Protein AF-A0A8T0A3Q9-F1 (afdb_monomer_lite)

Sequence (162 aa):
MEKKIQDGNILDFLLIYFLKEQSRPYDTKKNCWVPDQEEGYIAAEITSTKGDQITVKIASGEKTVKKELIQEMNPPKFEKTEDMSNLTFLNDASVLYNLRSRYKAMLIYTYSGLFCVVINPYKRLPIYTDSVARLYMGKRRSEMPPHLFAVSDEAYRNMLQK

InterPro domains:
  IPR001609 Myosin head, motor domain-like [PF00063] (81-161)
  IPR001609 Myosin head, motor domain-like [PS51456] (79-162)
  IPR004009 Myosin, SH3 domain [PF02736] (27-69)
  IPR004009 Myosin, SH3 domain [PS51844] (27-75)
  IPR008989 Myosin S1 fragment, N-terminal [G3DSA:2.30.30.360] (26-74)
  IPR027417 P-loop containing nucleoside triphosphate hydrolase [SSF52540] (62-161)
  IPR036961 Kinesin motor domain superfamily [G3DSA:3.40.850.10] (75-162)

Radius of gyration: 19.42 Å; chains: 1; bounding box: 45×50×49 Å

Organism: NCBI:txid189291

Foldseek 3Di:
DPPPPPDDDVVVVVVVVLVVQLPDDDDQVFWWWAADDPLRIFIWGFDDDDPQWTWTAGPVGIDIDGVVRIFTDFHSNCALPQELCPTPGNDPRNVSRNCVRCLVVVNQWHHHVVDIGGDDNVDDDPCPDPVNLVVLAPDAPVRDGGDPSVVVNVVVVVVVVD

Secondary structure (DSSP, 8-state):
-TTS-SSS-HHHHHHHHHHHHHTS---TTTEEEEEETTTEEEEEEEEEEETTEEEEEETTEEEEEEGGG-EEPPPGGGTT-SBGGG-SS--HHHHHHHHHHHHHTT--EEEETTEEEE---SS--TTSSHHHHHHHTT--TTTS-S-HHHHHHHHHHHHHT-

Structure (mmCIF, N/CA/C/O backbone):
data_AF-A0A8T0A3Q9-F1
#
_entry.id   AF-A0A8T0A3Q9-F1
#
loop_
_atom_site.group_PDB
_atom_site.id
_atom_site.type_symbol
_atom_site.label_atom_id
_atom_site.label_alt_id
_atom_site.label_comp_id
_atom_site.label_asym_id
_atom_site.label_entity_id
_atom_site.label_seq_id
_atom_site.pdbx_PDB_ins_code
_atom_site.Cartn_x
_atom_site.Cartn_y
_atom_site.Cartn_z
_atom_site.occupancy
_atom_site.B_iso_or_equiv
_atom_site.auth_seq_id
_atom_site.auth_comp_id
_atom_site.auth_asym_id
_atom_site.auth_atom_id
_atom_site.pdbx_PDB_model_num
ATOM 1 N N . MET A 1 1 ? -4.724 27.372 -5.240 1.00 45.28 1 MET A N 1
ATOM 2 C CA . MET A 1 1 ? -3.579 26.444 -5.390 1.00 45.28 1 MET A CA 1
ATOM 3 C C . MET A 1 1 ? -2.565 26.911 -6.437 1.00 45.28 1 MET A C 1
ATOM 5 O O . MET A 1 1 ? -1.433 26.465 -6.380 1.00 45.28 1 MET A O 1
ATOM 9 N N . GLU A 1 2 ? -2.902 27.871 -7.304 1.00 39.84 2 GLU A N 1
ATOM 10 C CA . GLU A 1 2 ? -2.034 28.326 -8.410 1.00 39.84 2 GLU A CA 1
ATOM 11 C C . GLU A 1 2 ? -1.011 29.427 -8.058 1.00 39.84 2 GLU A C 1
ATOM 13 O O . GLU A 1 2 ? -0.245 29.843 -8.915 1.00 39.84 2 GLU A O 1
ATOM 18 N N . LYS A 1 3 ? -0.953 29.910 -6.807 1.00 33.03 3 LYS A N 1
ATOM 19 C CA . LYS A 1 3 ? -0.112 31.069 -6.425 1.00 33.03 3 LYS A CA 1
ATOM 20 C C . LYS A 1 3 ? 1.086 30.769 -5.508 1.00 33.03 3 LYS A C 1
ATOM 22 O O . LYS A 1 3 ? 1.610 31.683 -4.888 1.00 33.03 3 LYS A O 1
ATOM 27 N N . LYS A 1 4 ? 1.544 29.515 -5.402 1.00 39.00 4 LYS A N 1
ATOM 28 C CA . LYS A 1 4 ? 2.750 29.160 -4.611 1.00 39.00 4 LYS A CA 1
ATOM 29 C C . LYS A 1 4 ? 3.715 28.211 -5.340 1.00 39.00 4 LYS A C 1
ATOM 31 O O . LYS A 1 4 ? 4.311 27.345 -4.716 1.00 39.00 4 LYS A O 1
ATOM 36 N N . ILE A 1 5 ? 3.854 28.373 -6.656 1.00 47.28 5 ILE A N 1
ATOM 37 C CA . ILE A 1 5 ? 4.752 27.560 -7.505 1.00 47.28 5 ILE A CA 1
ATOM 38 C C . ILE A 1 5 ? 6.082 28.293 -7.790 1.00 47.28 5 ILE A C 1
ATOM 40 O O . ILE A 1 5 ? 6.899 27.812 -8.560 1.00 47.28 5 ILE A O 1
ATOM 44 N N . GLN A 1 6 ? 6.339 29.461 -7.191 1.00 44.34 6 GLN A N 1
ATOM 45 C CA . GLN A 1 6 ? 7.351 30.349 -7.768 1.00 44.34 6 GLN A CA 1
ATOM 46 C C . GLN A 1 6 ? 8.825 30.085 -7.427 1.00 44.34 6 GLN A C 1
ATOM 48 O O . GLN A 1 6 ? 9.633 30.546 -8.213 1.00 44.34 6 GLN A O 1
ATOM 53 N N . ASP A 1 7 ? 9.205 29.292 -6.413 1.00 49.91 7 ASP A N 1
ATOM 54 C CA . ASP A 1 7 ? 10.644 29.162 -6.064 1.00 49.91 7 ASP A CA 1
ATOM 55 C C . ASP A 1 7 ? 11.108 27.779 -5.544 1.00 49.91 7 ASP A C 1
ATOM 57 O O . ASP A 1 7 ? 12.190 27.666 -4.974 1.00 49.91 7 ASP A O 1
ATOM 61 N N . GLY A 1 8 ? 10.334 26.699 -5.716 1.00 52.88 8 GLY A N 1
ATOM 62 C CA . GLY A 1 8 ? 10.720 25.364 -5.221 1.00 52.88 8 GLY A CA 1
ATOM 63 C C . GLY A 1 8 ? 10.716 24.298 -6.312 1.00 52.88 8 GLY A C 1
ATOM 64 O O . GLY A 1 8 ? 9.757 24.201 -7.079 1.00 52.88 8 GLY A O 1
ATOM 65 N N . ASN A 1 9 ? 11.771 23.477 -6.369 1.00 70.69 9 ASN A N 1
ATOM 66 C CA . ASN A 1 9 ? 11.822 22.298 -7.231 1.00 70.69 9 ASN A CA 1
ATOM 67 C C . ASN A 1 9 ? 10.607 21.402 -6.928 1.00 70.69 9 ASN A C 1
ATOM 69 O O . ASN A 1 9 ? 10.288 21.132 -5.771 1.00 70.69 9 ASN A O 1
ATOM 73 N N . ILE A 1 10 ? 9.912 20.931 -7.964 1.00 68.94 10 ILE A N 1
ATOM 74 C CA . ILE A 1 10 ? 8.740 20.057 -7.816 1.00 68.94 10 ILE A CA 1
ATOM 75 C C . ILE A 1 10 ? 9.059 18.781 -7.021 1.00 68.94 10 ILE A C 1
ATOM 77 O O . ILE A 1 10 ? 8.196 18.261 -6.315 1.00 68.94 10 ILE A O 1
ATOM 81 N N . LEU A 1 11 ? 10.310 18.311 -7.088 1.00 67.44 11 LEU A N 1
ATOM 82 C CA . LEU A 1 11 ? 10.802 17.184 -6.298 1.00 67.44 11 LEU A CA 1
ATOM 83 C C . LEU A 1 11 ? 10.839 17.506 -4.801 1.00 67.44 11 LEU A C 1
ATOM 85 O O . LEU A 1 11 ? 10.426 16.670 -4.000 1.00 67.44 11 LEU A O 1
ATOM 89 N N . ASP A 1 12 ? 11.235 18.723 -4.427 1.00 73.38 12 ASP A N 1
ATOM 90 C CA . ASP A 1 12 ? 11.242 19.161 -3.028 1.00 73.38 12 ASP A CA 1
ATOM 91 C C . ASP A 1 12 ? 9.814 19.266 -2.495 1.00 73.38 12 ASP A C 1
ATOM 93 O O . ASP A 1 12 ? 9.523 18.820 -1.388 1.00 73.38 12 ASP A O 1
ATOM 97 N N . PHE A 1 13 ? 8.879 19.771 -3.305 1.00 75.06 13 PHE A N 1
ATOM 98 C CA . PHE A 1 13 ? 7.462 19.804 -2.939 1.00 75.06 13 PHE A CA 1
ATOM 99 C C . PHE A 1 13 ? 6.874 18.406 -2.723 1.00 75.06 13 PHE A C 1
ATOM 101 O O . PHE A 1 13 ? 6.148 18.191 -1.748 1.00 75.06 13 PHE A O 1
ATOM 108 N N . LEU A 1 14 ? 7.184 17.453 -3.607 1.00 73.62 14 LEU A N 1
ATOM 109 C CA . LEU A 1 14 ? 6.738 16.065 -3.473 1.00 73.62 14 LEU A CA 1
ATOM 110 C C . LEU A 1 14 ? 7.351 15.396 -2.240 1.00 73.62 14 LEU A C 1
ATOM 112 O O . LEU A 1 14 ? 6.635 14.726 -1.496 1.00 73.62 14 LEU A O 1
ATOM 116 N N . LEU A 1 15 ? 8.640 15.627 -1.983 1.00 77.38 15 LEU A N 1
ATOM 117 C CA . LEU A 1 15 ? 9.329 15.112 -0.804 1.00 77.38 15 LEU A CA 1
ATOM 118 C C . LEU A 1 15 ? 8.736 15.685 0.489 1.00 77.38 15 LEU A C 1
ATOM 120 O O . LEU A 1 15 ? 8.431 14.932 1.410 1.00 77.38 15 LEU A O 1
ATOM 124 N N . ILE A 1 16 ? 8.494 16.997 0.547 1.00 82.00 16 ILE A N 1
ATOM 125 C CA . ILE A 1 16 ? 7.844 17.653 1.692 1.00 82.00 16 ILE A CA 1
ATOM 126 C C . ILE A 1 16 ? 6.446 17.071 1.924 1.00 82.00 16 ILE A C 1
ATOM 128 O O . ILE A 1 16 ? 6.064 16.820 3.068 1.00 82.00 16 ILE A O 1
ATOM 132 N N . TYR A 1 17 ? 5.677 16.836 0.857 1.00 81.69 17 TYR A N 1
ATOM 133 C CA . TYR A 1 17 ? 4.351 16.235 0.981 1.00 81.69 17 TYR A CA 1
ATOM 134 C C . TYR A 1 17 ? 4.436 14.812 1.535 1.00 81.69 17 TYR A C 1
ATOM 136 O O . TYR A 1 17 ? 3.713 14.479 2.470 1.00 81.69 17 TYR A O 1
ATOM 144 N N . PHE A 1 18 ? 5.363 14.004 1.023 1.00 83.31 18 PHE A N 1
ATOM 145 C CA . PHE A 1 18 ? 5.585 12.642 1.492 1.00 83.31 18 PHE A CA 1
ATOM 146 C C . PHE A 1 18 ? 5.987 12.597 2.976 1.00 83.31 18 PHE A C 1
ATOM 148 O O . PHE A 1 18 ? 5.372 11.882 3.768 1.00 83.31 18 PHE A O 1
ATOM 155 N N . LEU A 1 19 ? 6.934 13.445 3.392 1.00 87.19 19 LEU A N 1
ATOM 156 C CA . LEU A 1 19 ? 7.349 13.578 4.795 1.00 87.19 19 LEU A CA 1
ATOM 157 C C . LEU A 1 19 ? 6.201 14.039 5.705 1.00 87.19 19 LEU A C 1
ATOM 159 O O . LEU A 1 19 ? 6.083 13.601 6.853 1.00 87.19 19 LEU A O 1
ATOM 163 N N . LYS A 1 20 ? 5.315 14.903 5.199 1.00 89.56 20 LYS A N 1
ATOM 164 C CA . LYS A 1 20 ? 4.109 15.321 5.923 1.00 89.56 20 LYS A CA 1
ATOM 165 C C . LYS A 1 20 ? 3.130 14.165 6.141 1.00 89.56 20 LYS A C 1
ATOM 167 O O . LYS A 1 20 ? 2.475 14.103 7.178 1.00 89.56 20 LYS A O 1
ATOM 172 N N . GLU A 1 21 ? 2.998 13.248 5.188 1.00 90.06 21 GLU A N 1
ATOM 173 C CA . GLU A 1 21 ? 2.154 12.066 5.379 1.00 90.06 21 GLU A CA 1
ATOM 174 C C . GLU A 1 21 ? 2.752 11.097 6.403 1.00 90.06 21 GLU A C 1
ATOM 176 O O . GLU A 1 21 ? 2.017 10.572 7.238 1.00 90.06 21 GLU A O 1
ATOM 181 N N . GLN A 1 22 ? 4.077 10.935 6.405 1.00 91.81 22 GLN A N 1
ATOM 182 C CA . GLN A 1 22 ? 4.789 10.077 7.357 1.00 91.81 22 GLN A CA 1
ATOM 183 C C . GLN A 1 22 ? 4.841 10.628 8.791 1.00 91.81 22 GLN A C 1
ATOM 185 O O . GLN A 1 22 ? 5.185 9.899 9.719 1.00 91.81 22 GLN A O 1
ATOM 190 N N . SER A 1 23 ? 4.482 11.897 8.988 1.00 90.69 23 SER A N 1
ATOM 191 C CA . SER A 1 23 ? 4.461 12.575 10.293 1.00 90.69 23 SER A CA 1
ATOM 192 C C . SER A 1 23 ? 3.052 12.751 10.870 1.00 90.69 23 SER A C 1
ATOM 194 O O . SER A 1 23 ? 2.866 13.488 11.840 1.00 90.69 23 SER A O 1
ATOM 196 N N . ARG A 1 24 ? 2.038 12.081 10.302 1.00 91.56 24 ARG A N 1
ATOM 197 C CA . ARG A 1 24 ? 0.670 12.119 10.843 1.00 91.56 24 ARG A CA 1
ATOM 198 C C . ARG A 1 24 ? 0.630 11.575 12.283 1.00 91.56 24 ARG A C 1
ATOM 200 O O . ARG A 1 24 ? 1.349 10.622 12.586 1.00 91.56 24 ARG A O 1
ATOM 207 N N . PRO A 1 25 ? -0.219 12.134 13.166 1.00 93.31 25 PRO A N 1
ATOM 208 C CA . PRO A 1 25 ? -0.434 11.573 14.495 1.00 93.31 25 PRO A CA 1
ATOM 209 C C . PRO A 1 25 ? -0.899 10.120 14.402 1.00 93.31 25 PRO A C 1
ATOM 211 O O . PRO A 1 25 ? -1.750 9.790 13.574 1.00 93.31 25 PRO A O 1
ATOM 214 N N . TYR A 1 26 ? -0.336 9.267 15.249 1.00 95.12 26 TYR A N 1
ATOM 215 C CA . TYR A 1 26 ? -0.634 7.844 15.273 1.00 95.12 26 TYR A CA 1
ATOM 216 C C . TYR A 1 26 ? -0.388 7.274 16.670 1.00 95.12 26 TYR A C 1
ATOM 218 O O . TYR A 1 26 ? 0.617 7.586 17.310 1.00 95.12 26 TYR A O 1
ATOM 226 N N . ASP A 1 27 ? -1.294 6.412 17.112 1.00 95.50 27 ASP A N 1
ATOM 227 C CA . ASP A 1 27 ? -1.219 5.645 18.347 1.00 95.50 27 ASP A CA 1
ATOM 228 C C . ASP A 1 27 ? -1.533 4.176 18.036 1.00 95.50 27 ASP A C 1
ATOM 230 O O . ASP A 1 27 ? -2.653 3.832 17.656 1.00 95.50 27 ASP A O 1
ATOM 234 N N . THR A 1 28 ? -0.546 3.297 18.235 1.00 93.06 28 THR A N 1
ATOM 235 C CA . THR A 1 28 ? -0.649 1.853 17.963 1.00 93.06 28 THR A CA 1
ATOM 236 C C . THR A 1 28 ? -1.804 1.169 18.689 1.00 93.06 28 THR A C 1
ATOM 238 O O . THR A 1 28 ? -2.291 0.144 18.224 1.00 93.06 28 THR A O 1
ATOM 241 N N . LYS A 1 29 ? -2.244 1.690 19.839 1.00 92.19 29 LYS A N 1
ATOM 242 C CA . LYS A 1 29 ? -3.336 1.090 20.617 1.00 92.19 29 LYS A CA 1
ATOM 243 C C . LYS A 1 29 ? -4.708 1.627 20.228 1.00 92.19 29 LYS A C 1
ATOM 245 O O . LYS A 1 29 ? -5.706 1.034 20.629 1.00 92.19 29 LYS A O 1
ATOM 250 N N . LY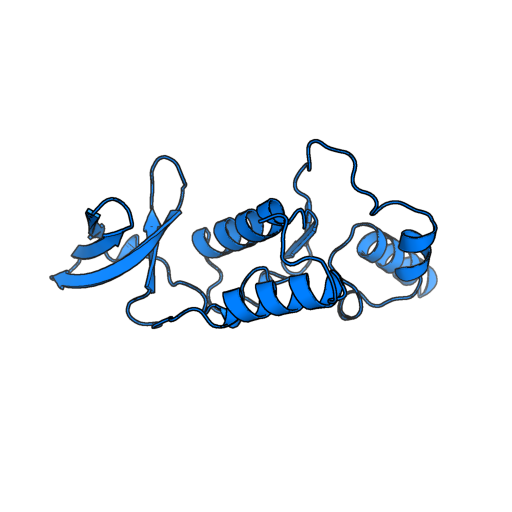S A 1 30 ? -4.767 2.741 19.495 1.00 95.12 30 LYS A N 1
ATOM 251 C CA . LYS A 1 30 ? -6.026 3.386 19.110 1.00 95.12 30 LYS A CA 1
ATOM 252 C C . LYS A 1 30 ? -6.322 3.278 17.624 1.00 95.12 30 LYS A C 1
ATOM 254 O O . LYS A 1 30 ? -7.462 3.006 17.263 1.00 95.12 30 LYS A O 1
ATOM 259 N N . ASN A 1 31 ? -5.339 3.517 16.763 1.00 97.44 31 ASN A N 1
ATOM 260 C CA . ASN A 1 31 ? -5.542 3.519 15.321 1.00 97.44 31 ASN A CA 1
ATOM 261 C C . ASN A 1 31 ? -5.595 2.090 14.782 1.00 97.44 31 ASN A C 1
ATOM 263 O O . ASN A 1 31 ? -4.687 1.291 15.002 1.00 97.44 31 ASN A O 1
ATOM 267 N N . CYS A 1 32 ? -6.663 1.775 14.060 1.00 97.56 32 CYS A N 1
ATOM 268 C CA . CYS A 1 32 ? -6.911 0.435 13.545 1.00 97.56 32 CYS A CA 1
ATOM 269 C C . CYS A 1 32 ? -7.682 0.467 12.223 1.00 97.56 32 CYS A C 1
ATOM 271 O O . CYS A 1 32 ? -8.210 1.504 11.810 1.00 97.56 32 CYS A O 1
ATOM 273 N N . TRP A 1 33 ? -7.743 -0.682 11.560 1.00 98.00 33 TRP A N 1
ATOM 274 C CA . TRP A 1 33 ? -8.591 -0.913 10.400 1.00 98.00 33 TRP A CA 1
ATOM 275 C C . TRP A 1 33 ? -9.842 -1.680 10.808 1.00 98.00 33 TRP A C 1
ATOM 277 O O . TRP A 1 33 ? -9.769 -2.642 11.576 1.00 98.00 33 TRP A O 1
ATOM 287 N N . VAL A 1 34 ? -10.982 -1.282 10.249 1.00 97.25 34 VAL A N 1
ATOM 288 C CA . VAL A 1 34 ? -12.251 -1.997 10.413 1.00 97.25 34 VAL A CA 1
ATOM 289 C C . VAL A 1 34 ? -12.889 -2.298 9.057 1.00 97.25 34 VAL A C 1
ATOM 291 O O . VAL A 1 34 ? -12.709 -1.507 8.126 1.00 97.25 34 VAL A O 1
ATOM 294 N N . PRO A 1 35 ? -13.642 -3.407 8.927 1.00 96.62 35 PRO A N 1
ATOM 295 C CA . PRO A 1 35 ? -14.314 -3.747 7.683 1.00 96.62 35 PRO A CA 1
ATOM 296 C C . PRO A 1 35 ? -15.379 -2.719 7.308 1.00 96.62 35 PRO A C 1
ATOM 298 O O . PRO A 1 35 ? -16.149 -2.232 8.154 1.00 96.62 35 PRO A O 1
ATOM 301 N N . ASP A 1 36 ? -15.449 -2.452 6.014 1.00 95.50 36 ASP A N 1
ATOM 302 C CA . ASP A 1 36 ? -16.401 -1.557 5.385 1.00 95.50 36 ASP A CA 1
ATOM 303 C C . ASP A 1 36 ? -16.967 -2.185 4.110 1.00 95.50 36 ASP A C 1
ATOM 305 O O . ASP A 1 36 ? -16.278 -2.923 3.410 1.00 95.50 36 ASP A O 1
ATOM 309 N N . GLN A 1 37 ? -18.240 -1.919 3.826 1.00 93.94 37 GLN A N 1
ATOM 310 C CA . GLN A 1 37 ? -18.932 -2.545 2.703 1.00 93.94 37 GLN A CA 1
ATOM 311 C C . GLN A 1 37 ? -18.517 -1.950 1.350 1.00 93.94 37 GLN A C 1
ATOM 313 O O . GLN A 1 37 ? -18.536 -2.666 0.351 1.00 93.94 37 GLN A O 1
ATOM 318 N N . GLU A 1 38 ? -18.146 -0.669 1.308 1.00 94.31 38 GLU A N 1
ATOM 319 C CA . GLU A 1 38 ? -17.825 0.042 0.066 1.00 94.31 38 GLU A CA 1
ATOM 320 C C . GLU A 1 38 ? -16.315 0.095 -0.171 1.00 94.31 38 GLU A C 1
ATOM 322 O O . GLU A 1 38 ? -15.831 -0.215 -1.258 1.00 94.31 38 GLU A O 1
ATOM 327 N N . GLU A 1 39 ? -15.552 0.442 0.864 1.00 94.94 39 GLU A N 1
ATOM 328 C CA . GLU A 1 39 ? -14.105 0.652 0.771 1.00 94.94 39 GLU A CA 1
ATOM 329 C C . GLU A 1 39 ? -13.288 -0.599 1.143 1.00 94.94 39 GLU A C 1
ATOM 331 O O . GLU A 1 39 ? -12.053 -0.559 1.134 1.00 94.94 39 GLU A O 1
ATOM 336 N N . GLY A 1 40 ? -13.957 -1.699 1.510 1.00 96.75 40 GLY A N 1
ATOM 337 C CA . GLY A 1 40 ? -13.367 -2.936 2.032 1.00 96.75 40 GLY A CA 1
ATOM 338 C C . GLY A 1 40 ? -12.859 -2.778 3.467 1.00 96.75 40 GLY A C 1
ATOM 339 O O . GLY A 1 40 ? -13.331 -3.453 4.380 1.00 96.75 40 GLY A O 1
ATOM 340 N N . TYR A 1 41 ? -11.935 -1.837 3.677 1.00 97.50 41 TYR A N 1
ATOM 341 C CA . TYR A 1 41 ? -11.433 -1.442 4.992 1.00 97.50 41 TYR A CA 1
ATOM 342 C C . TYR A 1 41 ? -11.281 0.076 5.107 1.00 97.50 41 TYR A C 1
ATOM 344 O O . TYR A 1 41 ? -10.784 0.758 4.200 1.00 97.50 41 TYR A O 1
ATOM 352 N N . ILE A 1 42 ? -11.644 0.602 6.276 1.00 97.00 42 ILE A N 1
ATOM 353 C CA . ILE A 1 42 ? -11.530 2.024 6.614 1.00 97.00 42 ILE A CA 1
ATOM 354 C C . ILE A 1 42 ? -10.739 2.227 7.903 1.00 97.00 42 ILE A C 1
ATOM 356 O O . ILE A 1 42 ? -10.712 1.367 8.784 1.00 97.00 42 ILE A O 1
ATOM 360 N N . ALA A 1 43 ? -10.078 3.381 7.991 1.00 96.75 43 ALA A N 1
ATOM 361 C CA . ALA A 1 43 ? -9.338 3.787 9.177 1.00 96.75 43 ALA A CA 1
ATOM 362 C C . ALA A 1 43 ? -10.311 4.154 10.301 1.00 96.75 43 ALA A C 1
ATOM 364 O O . ALA A 1 43 ? -11.297 4.859 10.066 1.00 96.75 43 ALA A O 1
ATOM 365 N N . ALA A 1 44 ? -10.000 3.722 11.518 1.00 96.94 44 ALA A N 1
ATOM 366 C CA . ALA A 1 44 ? -10.789 4.015 12.700 1.00 96.94 44 ALA A CA 1
ATOM 367 C C . ALA A 1 44 ? -9.906 4.274 13.930 1.00 96.94 44 ALA A C 1
ATOM 369 O O . ALA A 1 44 ? -8.732 3.893 13.972 1.00 96.94 44 ALA A O 1
ATOM 370 N N . GLU A 1 45 ? -10.483 4.918 14.941 1.00 96.94 45 GLU A N 1
ATOM 371 C CA . GLU A 1 45 ? -9.869 5.131 16.253 1.00 96.94 45 GLU A CA 1
ATOM 372 C C . GLU A 1 45 ? -10.701 4.438 17.336 1.00 96.94 45 GLU A C 1
ATOM 374 O O . GLU A 1 45 ? -11.897 4.690 17.459 1.00 96.94 45 GLU A O 1
ATOM 379 N N . ILE A 1 46 ? -10.090 3.566 18.132 1.00 96.31 46 ILE A N 1
ATOM 380 C CA . ILE A 1 46 ? -10.762 2.874 19.236 1.00 96.31 46 ILE A CA 1
ATOM 381 C C . ILE A 1 46 ? -11.125 3.881 20.333 1.00 96.31 46 ILE A C 1
ATOM 383 O O . ILE A 1 46 ? -10.252 4.561 20.875 1.00 96.31 46 ILE A O 1
ATOM 387 N N . THR A 1 47 ? -12.409 3.940 20.696 1.00 95.19 47 THR A N 1
ATOM 388 C CA . THR A 1 47 ? -12.918 4.811 21.769 1.00 95.19 47 THR A CA 1
ATOM 389 C C . THR A 1 47 ? -13.276 4.036 23.033 1.00 95.19 47 THR A C 1
ATOM 391 O O . THR A 1 47 ? -13.093 4.548 24.137 1.00 95.19 47 THR A O 1
ATOM 394 N N . SER A 1 48 ? -13.765 2.797 22.909 1.00 93.62 48 SER A N 1
ATOM 395 C CA . SER A 1 48 ? -14.153 1.971 24.057 1.00 93.62 48 SER A CA 1
ATOM 396 C C . SER A 1 48 ? -14.072 0.478 23.752 1.00 93.62 48 SER A C 1
ATOM 398 O O . SER A 1 48 ? -14.361 0.047 22.638 1.00 93.62 48 SER A O 1
ATOM 400 N N . THR A 1 49 ? -13.753 -0.316 24.774 1.00 93.19 49 THR A N 1
ATOM 401 C CA . THR A 1 49 ? -13.713 -1.781 24.713 1.00 93.19 49 THR A CA 1
ATOM 402 C C . THR A 1 49 ? -14.666 -2.347 25.760 1.00 93.19 49 THR A C 1
ATOM 404 O O . THR A 1 49 ? -14.506 -2.079 26.951 1.00 93.19 49 THR A O 1
ATOM 407 N N . LYS A 1 50 ? -15.654 -3.136 25.329 1.00 92.50 50 LYS A N 1
ATOM 408 C CA . LYS A 1 50 ? -16.641 -3.804 26.190 1.00 92.50 50 LYS A CA 1
ATOM 409 C C . LYS A 1 50 ? -16.706 -5.288 25.832 1.00 92.50 50 LYS A C 1
ATOM 411 O O . LYS A 1 50 ? -17.429 -5.685 24.921 1.00 92.50 50 LYS A O 1
ATOM 416 N N . GLY A 1 51 ? -15.943 -6.109 26.555 1.00 91.44 51 GLY A N 1
ATOM 417 C CA . GLY A 1 51 ? -15.821 -7.539 26.257 1.00 91.44 51 GLY A CA 1
ATOM 418 C C . GLY A 1 51 ? -15.283 -7.760 24.841 1.00 91.44 51 GLY A C 1
ATOM 419 O O . GLY A 1 51 ? -14.215 -7.250 24.501 1.00 91.44 51 GLY A O 1
ATOM 420 N N . ASP A 1 52 ? -16.058 -8.462 24.013 1.00 93.00 52 ASP A N 1
ATOM 421 C CA . ASP A 1 52 ? -15.705 -8.779 22.621 1.00 93.00 52 ASP A CA 1
ATOM 422 C C . ASP A 1 52 ? -16.151 -7.720 21.606 1.00 93.00 52 ASP A C 1
ATOM 424 O O . ASP A 1 52 ? -15.914 -7.868 20.405 1.00 93.00 52 ASP A O 1
ATOM 428 N N . GLN A 1 53 ? -16.789 -6.642 22.063 1.00 94.25 53 GLN A N 1
ATOM 429 C CA . GLN A 1 53 ? -17.194 -5.526 21.217 1.00 94.25 53 GLN A CA 1
ATOM 430 C C . GLN A 1 53 ? -16.316 -4.305 21.472 1.00 94.25 53 GLN A C 1
ATOM 432 O O . GLN A 1 53 ? -16.059 -3.914 22.613 1.00 94.25 53 GLN A O 1
ATOM 437 N N . ILE A 1 54 ? -15.870 -3.683 20.387 1.00 95.38 54 ILE A N 1
ATOM 438 C CA . ILE A 1 54 ? -15.071 -2.465 20.404 1.00 95.38 54 ILE A CA 1
ATOM 439 C C . ILE A 1 54 ? -15.848 -1.385 19.662 1.00 95.38 54 ILE A C 1
ATOM 441 O O . ILE A 1 54 ? -16.269 -1.573 18.519 1.00 95.38 54 ILE A O 1
ATOM 445 N N . THR A 1 55 ? -16.044 -0.248 20.323 1.00 95.75 55 THR A N 1
ATOM 446 C CA . THR A 1 55 ? -16.568 0.957 19.683 1.00 95.75 55 THR A CA 1
ATOM 447 C C . THR A 1 55 ? -15.402 1.724 19.088 1.00 95.75 55 THR A C 1
ATOM 449 O O . THR A 1 55 ? -14.418 2.024 19.771 1.00 95.75 55 THR A O 1
ATOM 452 N N . VAL A 1 56 ? -15.519 2.020 17.801 1.00 96.69 56 VAL A N 1
ATOM 453 C CA . VAL A 1 56 ? -14.545 2.789 17.043 1.00 96.69 56 VAL A CA 1
ATOM 454 C C . VAL A 1 56 ? -15.191 4.043 16.473 1.00 96.69 56 VAL A C 1
ATOM 456 O O . VAL A 1 56 ? -16.363 4.049 16.093 1.00 96.69 56 VAL A O 1
ATOM 459 N N . LYS A 1 57 ? -14.402 5.104 16.372 1.00 96.56 57 LYS A N 1
ATOM 460 C CA . LYS A 1 57 ? -14.738 6.321 15.650 1.00 96.56 57 LYS A CA 1
ATOM 461 C C . LYS A 1 57 ? -14.190 6.226 14.233 1.00 96.56 57 LYS A C 1
ATOM 463 O O . LYS A 1 57 ? -12.994 6.024 14.035 1.00 96.56 57 LYS A O 1
ATOM 468 N N . ILE A 1 58 ? -15.070 6.392 13.260 1.00 94.56 58 ILE A N 1
ATOM 469 C CA . ILE A 1 58 ? -14.779 6.468 11.828 1.00 94.56 58 ILE A CA 1
ATOM 470 C C . ILE A 1 58 ? -15.156 7.862 11.310 1.00 94.56 58 ILE A C 1
ATOM 472 O O . ILE A 1 58 ? -15.761 8.665 12.021 1.00 94.56 58 ILE A O 1
ATOM 476 N N . ALA A 1 59 ? -14.804 8.179 10.064 1.00 89.69 59 ALA A N 1
ATOM 477 C CA . ALA A 1 59 ? -15.101 9.493 9.486 1.00 89.69 59 ALA A CA 1
ATOM 478 C C . ALA A 1 59 ? -16.611 9.812 9.434 1.00 89.69 59 ALA A C 1
ATOM 480 O O . ALA A 1 59 ? -16.991 10.973 9.555 1.00 89.69 59 ALA A O 1
ATOM 481 N N . SER A 1 60 ? -17.463 8.792 9.286 1.00 89.06 60 SER A N 1
ATOM 482 C CA . SER A 1 60 ? -18.925 8.920 9.209 1.00 89.06 60 SER A CA 1
ATOM 483 C C . SER A 1 60 ? -19.645 8.877 10.565 1.00 89.06 60 SER A C 1
ATOM 485 O O . SER A 1 60 ? -20.861 9.049 10.598 1.00 89.06 60 SER A O 1
ATOM 487 N N . GLY A 1 61 ? -18.935 8.667 11.680 1.00 91.88 61 GLY A N 1
ATOM 488 C CA . GLY A 1 61 ? -19.534 8.577 13.016 1.00 91.88 61 GLY A CA 1
ATOM 489 C C . GLY A 1 61 ? -18.878 7.517 13.898 1.00 91.88 61 GLY A C 1
ATOM 490 O O . GLY A 1 61 ? -17.681 7.262 13.795 1.00 91.88 61 GLY A O 1
ATOM 491 N N . GLU A 1 62 ? -19.657 6.893 14.777 1.00 94.00 62 GLU A N 1
ATOM 492 C CA . GLU A 1 62 ? -19.204 5.766 15.598 1.00 94.00 62 GLU A CA 1
ATOM 493 C C . GLU A 1 62 ? -19.797 4.449 15.097 1.00 94.00 62 GLU A C 1
ATOM 495 O O . GLU A 1 62 ? -20.939 4.390 14.643 1.00 94.00 62 GLU A O 1
ATOM 500 N N . LYS A 1 63 ? -19.011 3.377 15.193 1.00 92.75 63 LYS A N 1
ATOM 501 C CA . LYS A 1 63 ? -19.406 2.020 14.815 1.00 92.75 63 LYS A CA 1
ATOM 502 C C . LYS A 1 63 ? -18.924 1.054 15.886 1.00 92.75 63 LYS A C 1
ATOM 504 O O . LYS A 1 63 ? -17.783 1.138 16.333 1.00 92.75 63 LYS A O 1
ATOM 509 N N . THR A 1 64 ? -19.769 0.109 16.278 1.00 95.06 64 THR A N 1
ATOM 510 C CA . THR A 1 64 ? -19.359 -0.998 17.145 1.00 95.06 64 THR A CA 1
ATOM 511 C C . THR A 1 64 ? -19.074 -2.220 16.288 1.00 95.06 64 THR A C 1
ATOM 513 O O . THR A 1 64 ? -19.907 -2.636 15.483 1.00 95.06 64 THR A O 1
ATOM 516 N N . VAL A 1 65 ? -17.882 -2.784 16.442 1.00 95.31 65 VAL A N 1
ATOM 517 C CA . VAL A 1 65 ? -17.421 -3.968 15.714 1.00 95.31 65 VAL A CA 1
ATOM 518 C C . VAL A 1 65 ? -16.929 -5.019 16.697 1.00 95.31 65 VAL A C 1
ATOM 520 O O . VAL A 1 65 ? -16.525 -4.707 17.819 1.00 95.31 65 VAL A O 1
ATOM 523 N N . LYS A 1 66 ? -16.960 -6.288 16.290 1.00 96.00 66 LYS A N 1
ATOM 524 C CA . LYS A 1 66 ? -16.329 -7.346 17.076 1.00 96.00 66 LYS A CA 1
ATOM 525 C C . LYS A 1 66 ? -14.815 -7.166 17.066 1.00 96.00 66 LYS A C 1
ATOM 527 O O . LYS A 1 66 ? -14.240 -6.844 16.028 1.00 96.00 66 LYS A O 1
ATOM 532 N N . LYS A 1 67 ? -14.176 -7.444 18.199 1.00 94.31 67 LYS A N 1
ATOM 533 C CA . LYS A 1 67 ? -12.724 -7.341 18.373 1.00 94.31 67 LYS A CA 1
ATOM 534 C C . LYS A 1 67 ? -11.938 -8.158 17.343 1.00 94.31 67 LYS A C 1
ATOM 536 O O . LYS A 1 67 ? -10.925 -7.681 16.855 1.00 94.31 67 LYS A O 1
ATOM 541 N N . GLU A 1 68 ? -12.429 -9.342 16.982 1.00 95.31 68 GLU A N 1
ATOM 542 C CA . GLU A 1 68 ? -11.811 -10.244 15.991 1.00 95.31 68 GLU A CA 1
ATOM 543 C C . GLU A 1 68 ? -11.768 -9.681 14.561 1.00 95.31 68 GLU A C 1
ATOM 545 O O . GLU A 1 68 ? -10.978 -10.137 13.743 1.00 95.31 68 GLU A O 1
ATOM 550 N N . LEU A 1 69 ? -12.614 -8.693 14.254 1.00 95.50 69 LEU A N 1
ATOM 551 C CA . LEU A 1 69 ? -12.674 -8.064 12.934 1.00 95.50 69 LEU A CA 1
ATOM 552 C C . LEU A 1 69 ? -11.753 -6.845 12.819 1.00 95.50 69 LEU A C 1
ATOM 554 O O . LEU A 1 69 ? -11.612 -6.295 11.727 1.00 95.50 69 LEU A O 1
ATOM 558 N N . ILE A 1 70 ? -11.161 -6.396 13.928 1.00 96.00 70 ILE A N 1
ATOM 559 C CA . ILE A 1 70 ? -10.221 -5.278 13.930 1.00 96.00 70 ILE A CA 1
ATOM 560 C C . ILE A 1 70 ? -8.857 -5.774 13.463 1.00 96.00 70 ILE A C 1
ATOM 562 O O . ILE A 1 70 ? -8.341 -6.757 13.986 1.00 96.00 70 ILE A O 1
ATOM 566 N N . GLN A 1 71 ? -8.260 -5.056 12.515 1.00 97.75 71 GLN A N 1
ATOM 567 C CA . GLN A 1 71 ? -6.888 -5.295 12.071 1.00 97.75 71 GLN A CA 1
ATOM 568 C C . GLN A 1 71 ? -5.976 -4.146 12.511 1.00 97.75 71 GLN A C 1
ATOM 570 O O . GLN A 1 71 ? -6.375 -2.977 12.525 1.00 97.75 71 GLN A O 1
ATOM 575 N N . GLU A 1 72 ? -4.736 -4.464 12.871 1.00 97.88 72 GLU A N 1
ATOM 576 C CA . GLU A 1 72 ? -3.750 -3.476 13.294 1.00 97.88 72 GLU A CA 1
ATOM 577 C C . GLU A 1 72 ? -3.366 -2.546 12.141 1.00 97.88 72 GLU A C 1
ATOM 579 O O . GLU A 1 72 ? -3.190 -2.969 10.993 1.00 97.88 72 GLU A O 1
ATOM 584 N N . MET A 1 73 ? -3.209 -1.261 12.455 1.00 98.06 73 MET A N 1
ATOM 585 C CA . MET A 1 73 ? -2.771 -0.259 11.493 1.00 98.06 73 MET A CA 1
ATOM 586 C C . MET A 1 73 ? -1.254 -0.098 11.551 1.00 98.06 73 MET A C 1
ATOM 588 O O . MET A 1 73 ? -0.673 -0.020 12.626 1.00 98.06 73 MET A O 1
ATOM 592 N N . ASN A 1 74 ? -0.594 -0.018 10.396 1.00 98.00 74 ASN A N 1
ATOM 593 C CA . ASN A 1 74 ? 0.831 0.301 10.355 1.00 98.00 74 ASN A CA 1
ATOM 594 C C . ASN A 1 74 ? 1.075 1.789 10.683 1.00 98.00 74 ASN A C 1
ATOM 596 O O . ASN A 1 74 ? 0.305 2.641 10.236 1.00 98.00 74 ASN A O 1
ATOM 600 N N . PRO A 1 75 ? 2.167 2.130 11.396 1.00 96.69 75 PRO A N 1
ATOM 601 C CA . PRO A 1 75 ? 2.524 3.522 11.646 1.00 96.69 75 PRO A CA 1
ATOM 602 C C . PRO A 1 75 ? 2.751 4.320 10.345 1.00 96.69 75 PRO A C 1
ATOM 604 O O . PRO A 1 75 ? 3.251 3.751 9.370 1.00 96.69 75 PRO A O 1
ATOM 607 N N . PRO A 1 76 ? 2.524 5.649 10.337 1.00 95.69 76 PRO A N 1
ATOM 608 C CA . PRO A 1 76 ? 2.658 6.496 9.146 1.00 95.69 76 PRO A CA 1
ATOM 609 C C . PRO A 1 76 ? 4.029 6.463 8.464 1.00 95.69 76 PRO A C 1
ATOM 611 O O . PRO A 1 76 ? 4.116 6.726 7.271 1.00 95.69 76 PRO A O 1
ATOM 614 N N . LYS A 1 77 ? 5.100 6.063 9.163 1.00 94.44 77 LYS A N 1
ATOM 615 C CA . LYS A 1 77 ? 6.423 5.837 8.549 1.00 94.44 77 LYS A CA 1
ATOM 616 C C . LYS A 1 77 ? 6.400 4.830 7.385 1.00 94.44 77 LYS A C 1
ATOM 618 O O . LYS A 1 77 ? 7.301 4.847 6.558 1.00 94.44 77 LYS A O 1
ATOM 623 N N . PHE A 1 78 ? 5.391 3.957 7.336 1.00 95.94 78 PHE A N 1
ATOM 624 C CA . PHE A 1 78 ? 5.189 2.974 6.270 1.00 95.94 78 PHE A CA 1
ATOM 625 C C . PHE A 1 78 ? 4.279 3.467 5.138 1.00 95.94 78 PHE A C 1
ATOM 627 O O . PHE A 1 78 ? 3.928 2.687 4.249 1.00 95.94 78 PHE A O 1
ATOM 634 N N . GLU A 1 79 ? 3.872 4.734 5.145 1.00 95.69 79 GLU A N 1
ATOM 635 C CA . GLU A 1 79 ? 3.047 5.299 4.084 1.00 95.69 79 GLU A CA 1
ATOM 636 C C . GLU A 1 79 ? 3.709 5.099 2.710 1.00 95.69 79 GLU A C 1
ATOM 638 O O . GLU A 1 79 ? 4.853 5.497 2.490 1.00 95.69 79 GLU A O 1
ATOM 643 N N . LYS A 1 80 ? 2.968 4.471 1.784 1.00 95.75 80 LYS A N 1
ATOM 644 C CA . LYS A 1 80 ? 3.395 4.150 0.409 1.00 95.75 80 LYS A CA 1
ATOM 645 C C . LYS A 1 80 ? 4.691 3.336 0.336 1.00 95.75 80 LYS A C 1
ATOM 647 O O . LYS A 1 80 ? 5.439 3.475 -0.633 1.00 95.75 80 LYS A O 1
ATOM 652 N N . THR A 1 81 ? 4.925 2.461 1.312 1.00 96.12 81 THR A N 1
ATOM 653 C CA . THR A 1 81 ? 6.061 1.532 1.334 1.00 96.12 81 THR A CA 1
ATOM 654 C C . THR A 1 81 ? 6.218 0.813 -0.010 1.00 96.12 81 THR A C 1
ATOM 656 O O . THR A 1 81 ? 5.248 0.321 -0.591 1.00 96.12 81 THR A O 1
ATOM 659 N N . GLU A 1 82 ? 7.451 0.768 -0.510 1.00 96.88 82 GLU A N 1
ATOM 660 C CA . GLU A 1 82 ? 7.795 0.197 -1.815 1.00 96.88 82 GLU A CA 1
ATOM 661 C C . GLU A 1 82 ? 7.726 -1.331 -1.854 1.00 96.88 82 GLU A C 1
ATOM 663 O O . GLU A 1 82 ? 7.376 -1.886 -2.895 1.00 96.88 82 GLU A O 1
ATOM 668 N N . ASP A 1 83 ? 8.008 -1.990 -0.727 1.00 97.19 83 ASP A N 1
ATOM 669 C CA . ASP A 1 83 ? 7.882 -3.436 -0.549 1.00 97.19 83 ASP A CA 1
ATOM 670 C C . ASP A 1 83 ? 7.024 -3.779 0.671 1.00 97.19 83 ASP A C 1
ATOM 672 O O . ASP A 1 83 ? 7.423 -3.573 1.820 1.00 97.19 83 ASP A O 1
ATOM 676 N N . MET A 1 84 ? 5.827 -4.304 0.418 1.00 97.38 84 MET A N 1
ATOM 677 C CA . MET A 1 84 ? 4.842 -4.594 1.457 1.00 97.38 84 MET A CA 1
ATOM 678 C C . MET A 1 84 ? 5.282 -5.700 2.417 1.00 97.38 84 MET A C 1
ATOM 680 O O . MET A 1 84 ? 4.749 -5.758 3.522 1.00 97.38 84 MET A O 1
ATOM 684 N N . SER A 1 85 ? 6.286 -6.521 2.076 1.00 95.88 85 SER A N 1
ATOM 685 C CA . SER A 1 85 ? 6.834 -7.489 3.039 1.00 95.88 85 SER A CA 1
ATOM 686 C C . SER A 1 85 ? 7.537 -6.824 4.225 1.00 95.88 85 SER A C 1
ATOM 688 O O . SER A 1 85 ? 7.787 -7.485 5.226 1.00 95.88 85 SER A O 1
ATOM 690 N N . ASN A 1 86 ? 7.856 -5.529 4.124 1.00 96.12 86 ASN A N 1
ATOM 691 C CA . ASN A 1 86 ? 8.498 -4.762 5.192 1.00 96.12 86 ASN A CA 1
ATOM 692 C C . ASN A 1 86 ? 7.497 -4.116 6.165 1.00 96.12 86 ASN A C 1
ATOM 694 O O . ASN A 1 86 ? 7.917 -3.442 7.107 1.00 96.12 86 ASN A O 1
ATOM 698 N N . LEU A 1 87 ? 6.187 -4.272 5.943 1.00 97.00 87 LEU A N 1
ATOM 699 C CA . LEU A 1 87 ? 5.164 -3.786 6.870 1.00 97.00 87 LEU A CA 1
ATOM 700 C C . LEU A 1 87 ? 5.290 -4.493 8.227 1.00 97.00 87 LEU A C 1
ATOM 702 O O . LEU A 1 87 ? 5.601 -5.678 8.297 1.00 97.00 87 LEU A O 1
ATOM 706 N N . THR A 1 88 ? 5.019 -3.769 9.317 1.00 97.06 88 THR A N 1
ATOM 707 C CA . THR A 1 88 ? 5.006 -4.366 10.666 1.00 97.06 88 THR A CA 1
ATOM 708 C C . THR A 1 88 ? 3.803 -5.284 10.843 1.00 97.06 88 THR A C 1
ATOM 710 O O . THR A 1 88 ? 3.935 -6.385 11.368 1.00 97.06 88 THR A O 1
ATOM 713 N N . PHE A 1 89 ? 2.637 -4.838 10.380 1.00 97.12 89 PHE A N 1
ATOM 714 C CA . PHE A 1 89 ? 1.412 -5.627 10.381 1.00 97.12 89 PHE A CA 1
ATOM 715 C C . PHE A 1 89 ? 1.071 -6.004 8.944 1.00 97.12 89 PHE A C 1
ATOM 717 O O . PHE A 1 89 ? 0.684 -5.148 8.145 1.00 97.12 89 PHE A O 1
ATOM 724 N N . LEU A 1 90 ? 1.250 -7.279 8.606 1.00 96.56 90 LEU A N 1
ATOM 725 C CA . LEU A 1 90 ? 0.933 -7.802 7.284 1.00 96.56 90 LEU A CA 1
ATOM 726 C C . LEU A 1 90 ? -0.470 -8.414 7.304 1.00 96.56 90 LEU A C 1
ATOM 728 O O . LEU A 1 90 ? -0.644 -9.607 7.534 1.00 96.56 90 LEU A O 1
ATOM 732 N N . ASN A 1 91 ? -1.463 -7.553 7.105 1.00 97.44 91 ASN A N 1
ATOM 733 C CA . ASN A 1 91 ? -2.878 -7.902 7.048 1.00 97.44 91 ASN A CA 1
ATOM 734 C C . ASN A 1 91 ? -3.532 -7.310 5.787 1.00 97.44 91 ASN A C 1
ATOM 736 O O . ASN A 1 91 ? -2.983 -6.396 5.160 1.00 97.44 91 ASN A O 1
ATOM 740 N N . ASP A 1 92 ? -4.697 -7.839 5.414 1.00 97.75 92 ASP A N 1
ATOM 741 C CA . ASP A 1 92 ? -5.388 -7.488 4.167 1.00 97.75 92 ASP A CA 1
ATOM 742 C C . ASP A 1 92 ? -5.681 -5.985 4.069 1.00 97.75 92 ASP A C 1
ATOM 744 O O . ASP A 1 92 ? -5.486 -5.376 3.013 1.00 97.75 92 ASP A O 1
ATOM 748 N N . ALA A 1 93 ? -6.069 -5.356 5.184 1.00 98.12 93 ALA A N 1
ATOM 749 C CA . ALA A 1 93 ? -6.336 -3.925 5.233 1.00 98.12 93 ALA A CA 1
ATOM 750 C C . ALA A 1 93 ? -5.081 -3.089 4.946 1.00 98.12 93 ALA A C 1
ATOM 752 O O . ALA A 1 93 ? -5.146 -2.104 4.208 1.00 98.12 93 ALA A O 1
ATOM 753 N N . SER A 1 94 ? -3.926 -3.489 5.484 1.00 98.12 94 SER A N 1
ATOM 754 C CA . SER A 1 94 ? -2.660 -2.782 5.270 1.00 98.12 94 SER A CA 1
ATOM 755 C C . SER A 1 94 ? -2.148 -2.931 3.839 1.00 98.12 94 SER A C 1
ATOM 757 O O . SER A 1 94 ? -1.673 -1.950 3.261 1.00 98.12 94 SER A O 1
ATOM 759 N N . VAL A 1 95 ? -2.290 -4.119 3.242 1.00 98.19 95 VAL A N 1
ATOM 760 C CA . VAL A 1 95 ? -1.957 -4.351 1.826 1.00 98.19 95 VAL A CA 1
ATOM 761 C C . VAL A 1 95 ? -2.848 -3.493 0.927 1.00 98.19 95 VAL A C 1
ATOM 763 O O . VAL A 1 95 ? -2.340 -2.741 0.090 1.00 98.19 95 VAL A O 1
ATOM 766 N N . LEU A 1 96 ? -4.169 -3.532 1.143 1.00 98.31 96 LEU A N 1
ATOM 767 C CA . LEU A 1 96 ? -5.132 -2.726 0.392 1.00 98.31 96 LEU A CA 1
ATOM 768 C C . LEU A 1 96 ? -4.835 -1.228 0.523 1.00 98.31 96 LEU A C 1
ATOM 770 O O . LEU A 1 96 ? -4.799 -0.510 -0.480 1.00 98.31 96 LEU A O 1
ATOM 774 N N . TYR A 1 97 ? -4.592 -0.751 1.747 1.00 98.00 97 TYR A N 1
ATOM 775 C CA . TYR A 1 97 ? -4.284 0.651 2.004 1.00 98.00 97 TYR A CA 1
ATOM 776 C C . TYR A 1 97 ? -3.008 1.091 1.287 1.00 98.00 97 TYR A C 1
ATOM 778 O O . TYR A 1 97 ? -3.030 2.110 0.594 1.00 98.00 97 TYR A O 1
ATOM 786 N N . ASN A 1 98 ? -1.919 0.322 1.391 1.00 98.12 98 ASN A N 1
ATOM 787 C CA . ASN A 1 98 ? -0.652 0.686 0.765 1.00 98.12 98 ASN A CA 1
ATOM 788 C C . ASN A 1 98 ? -0.779 0.769 -0.763 1.00 98.12 98 ASN A C 1
ATOM 790 O O . ASN A 1 98 ? -0.375 1.767 -1.365 1.00 98.12 98 ASN A O 1
ATOM 794 N N . LEU A 1 99 ? -1.413 -0.232 -1.384 1.00 98.31 99 LEU A N 1
ATOM 795 C CA . LEU A 1 99 ? -1.680 -0.246 -2.823 1.00 98.31 99 LEU A CA 1
ATOM 796 C C . LEU A 1 99 ? -2.555 0.940 -3.251 1.00 98.31 99 LEU A C 1
ATOM 798 O O . LEU A 1 99 ? -2.219 1.637 -4.210 1.00 98.31 99 LEU A O 1
ATOM 802 N N . ARG A 1 100 ? -3.637 1.228 -2.516 1.00 97.75 100 ARG A N 1
ATOM 803 C CA . ARG A 1 100 ? -4.542 2.353 -2.803 1.00 97.75 100 ARG A CA 1
ATOM 804 C C . ARG A 1 100 ? -3.835 3.704 -2.656 1.00 97.75 100 ARG A C 1
ATOM 806 O O . ARG A 1 100 ? -4.001 4.570 -3.515 1.00 97.75 100 ARG A O 1
ATOM 813 N N . SER A 1 101 ? -3.034 3.893 -1.607 1.00 96.38 101 SER A N 1
ATOM 814 C CA . SER A 1 101 ? -2.254 5.118 -1.385 1.00 96.38 101 SER A CA 1
ATOM 815 C C . SER A 1 101 ? -1.214 5.341 -2.482 1.00 96.38 101 SER A C 1
ATOM 817 O O . SER A 1 101 ? -1.089 6.459 -2.987 1.00 96.38 101 SER A O 1
ATOM 819 N N . ARG A 1 102 ? -0.497 4.289 -2.894 1.00 97.50 102 ARG A N 1
ATOM 820 C CA . ARG A 1 102 ? 0.479 4.352 -3.994 1.00 97.50 102 ARG A CA 1
ATOM 821 C C . ARG A 1 102 ? -0.196 4.659 -5.326 1.00 97.50 102 ARG A C 1
ATOM 823 O O . ARG A 1 102 ? 0.218 5.584 -6.023 1.00 97.50 102 ARG A O 1
ATOM 83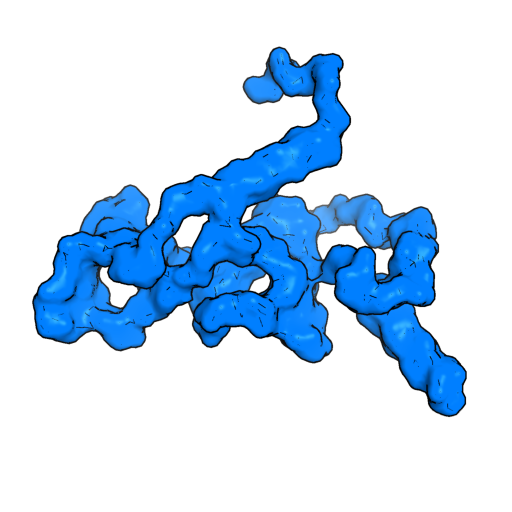0 N N . TYR A 1 103 ? -1.296 3.974 -5.629 1.00 97.19 103 TYR A N 1
ATOM 831 C CA . TYR A 1 103 ? -2.054 4.186 -6.859 1.00 97.19 103 TYR A CA 1
ATOM 832 C C . TYR A 1 103 ? -2.595 5.619 -6.984 1.00 97.19 103 TYR A C 1
ATOM 834 O O . TYR A 1 103 ? -2.458 6.233 -8.042 1.00 97.19 103 TYR A O 1
ATOM 842 N N . LYS A 1 104 ? -3.116 6.205 -5.894 1.00 95.06 104 LYS A N 1
ATOM 843 C CA . LYS A 1 104 ? -3.556 7.617 -5.860 1.00 95.06 104 LYS A CA 1
ATOM 844 C C . LYS A 1 104 ? -2.429 8.606 -6.186 1.00 95.06 104 LYS A C 1
ATOM 846 O O . LYS A 1 104 ? -2.697 9.664 -6.747 1.00 95.06 104 LYS A O 1
ATOM 851 N N . ALA A 1 105 ? -1.181 8.253 -5.879 1.00 92.75 105 ALA A N 1
ATOM 852 C CA . ALA A 1 105 ? 0.014 9.026 -6.220 1.00 92.75 105 ALA A CA 1
ATOM 853 C C . ALA A 1 105 ? 0.621 8.652 -7.592 1.00 92.75 105 ALA A C 1
ATOM 855 O O . ALA A 1 105 ? 1.730 9.073 -7.905 1.00 92.75 105 ALA A O 1
ATOM 856 N N . MET A 1 106 ? -0.084 7.863 -8.415 1.00 93.94 106 MET A N 1
ATOM 857 C CA . MET A 1 106 ? 0.393 7.310 -9.694 1.00 93.94 106 MET A CA 1
ATOM 858 C C . MET A 1 106 ? 1.629 6.399 -9.587 1.00 93.94 106 MET A C 1
ATOM 860 O O . MET A 1 106 ? 2.314 6.158 -10.582 1.00 93.94 106 MET A O 1
ATOM 864 N N . LEU A 1 107 ? 1.885 5.835 -8.405 1.00 95.88 107 LEU A N 1
ATOM 865 C CA . LEU A 1 107 ? 2.913 4.821 -8.177 1.00 95.88 107 LEU A CA 1
ATOM 866 C C . LEU A 1 107 ? 2.300 3.436 -8.415 1.00 95.88 107 LEU A C 1
ATOM 868 O O . LEU A 1 107 ? 1.768 2.809 -7.503 1.00 95.88 107 LEU A O 1
ATOM 872 N N . ILE A 1 108 ? 2.318 2.979 -9.667 1.00 97.94 108 ILE A N 1
ATOM 873 C CA . ILE A 1 108 ? 1.570 1.777 -10.074 1.00 97.94 108 ILE A CA 1
ATOM 874 C C . ILE A 1 108 ? 2.256 0.448 -9.763 1.00 97.94 108 ILE A C 1
ATOM 876 O O . ILE A 1 108 ? 1.584 -0.578 -9.732 1.00 97.94 108 ILE A O 1
ATOM 880 N N . TYR A 1 109 ? 3.569 0.462 -9.546 1.00 98.31 109 TYR A N 1
ATOM 881 C CA . TYR A 1 109 ? 4.356 -0.718 -9.206 1.00 98.31 109 TYR A CA 1
ATOM 882 C C . TYR A 1 109 ? 4.590 -0.765 -7.704 1.00 98.31 109 TYR A C 1
ATOM 884 O O . TYR A 1 109 ? 4.959 0.244 -7.105 1.00 98.31 109 TYR A O 1
ATOM 892 N N . THR A 1 110 ? 4.397 -1.925 -7.092 1.00 98.31 110 THR A N 1
ATOM 893 C CA . THR A 1 110 ? 4.666 -2.150 -5.667 1.00 98.31 110 THR A CA 1
ATOM 894 C C . THR A 1 110 ? 5.188 -3.562 -5.490 1.00 98.31 110 THR A C 1
ATOM 896 O O . THR A 1 110 ? 4.637 -4.502 -6.059 1.00 98.31 110 THR A O 1
ATOM 899 N N . TYR A 1 111 ? 6.244 -3.733 -4.712 1.00 98.00 111 TYR A N 1
ATOM 900 C CA . TYR A 1 111 ? 6.728 -5.058 -4.376 1.00 98.00 111 TYR A CA 1
ATOM 901 C C . TYR A 1 111 ? 5.958 -5.671 -3.204 1.00 98.00 111 TYR A C 1
ATOM 903 O O . TYR A 1 111 ? 5.389 -4.975 -2.362 1.00 98.00 111 TYR A O 1
ATOM 911 N N . SER A 1 112 ? 5.951 -6.998 -3.166 1.00 96.06 112 SER A N 1
ATOM 912 C CA . SER A 1 112 ? 5.471 -7.789 -2.038 1.00 96.06 112 SER A CA 1
ATOM 913 C C . SER A 1 112 ? 6.342 -9.034 -1.913 1.00 96.06 112 SER A C 1
ATOM 915 O O . SER A 1 112 ? 5.995 -10.102 -2.427 1.00 96.06 112 SER A O 1
ATOM 917 N N . GLY A 1 113 ? 7.514 -8.892 -1.292 1.00 94.19 113 GLY A N 1
ATOM 918 C CA . GLY A 1 113 ? 8.495 -9.970 -1.191 1.00 94.19 113 GLY A CA 1
ATOM 919 C C . GLY A 1 113 ? 8.967 -10.415 -2.575 1.00 94.19 113 GLY A C 1
ATOM 920 O O . GLY A 1 113 ? 9.609 -9.658 -3.289 1.00 94.19 113 GLY A O 1
ATOM 921 N N . LEU A 1 114 ? 8.646 -11.632 -3.007 1.00 93.88 114 LEU A N 1
ATOM 922 C CA . LEU A 1 114 ? 9.053 -12.123 -4.333 1.00 93.88 114 LEU A CA 1
AT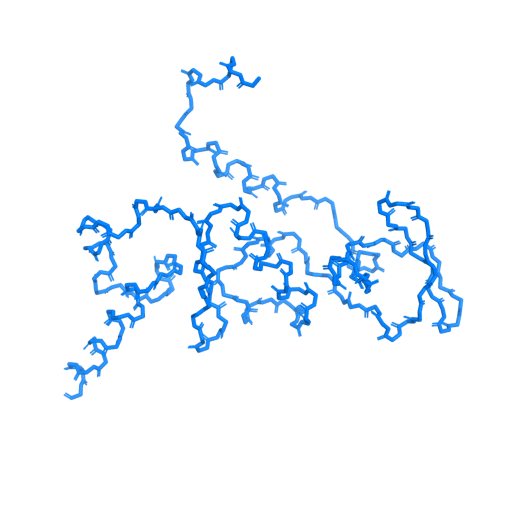OM 923 C C . LEU A 1 114 ? 8.204 -11.566 -5.488 1.00 93.88 114 LEU A C 1
ATOM 925 O O . LEU A 1 114 ? 8.598 -11.675 -6.646 1.00 93.88 114 LEU A O 1
ATOM 929 N N . PHE A 1 115 ? 7.051 -10.966 -5.191 1.00 96.38 115 PHE A N 1
ATOM 930 C CA . PHE A 1 115 ? 6.101 -10.522 -6.206 1.00 96.38 115 PHE A CA 1
ATOM 931 C C . PHE A 1 115 ? 6.275 -9.043 -6.563 1.00 96.38 115 PHE A C 1
ATOM 933 O O . PHE A 1 115 ? 6.602 -8.210 -5.714 1.00 96.38 115 PHE A O 1
ATOM 940 N N . CYS A 1 116 ? 5.981 -8.705 -7.820 1.00 97.19 116 CYS A N 1
ATOM 941 C CA . CYS A 1 116 ? 5.806 -7.332 -8.285 1.00 97.19 116 CYS A CA 1
ATOM 942 C C . CYS A 1 116 ? 4.341 -7.133 -8.684 1.00 97.19 116 CYS A C 1
ATOM 944 O O . CYS A 1 116 ? 3.866 -7.719 -9.655 1.00 97.19 116 CYS A O 1
ATOM 946 N N . VAL A 1 117 ? 3.621 -6.327 -7.908 1.00 98.19 117 VAL A N 1
ATOM 947 C CA . VAL A 1 117 ? 2.223 -5.971 -8.153 1.00 98.19 117 VAL A CA 1
ATOM 948 C C . VAL A 1 117 ? 2.184 -4.735 -9.043 1.00 98.19 117 VAL A C 1
ATOM 950 O O . VAL A 1 117 ? 2.852 -3.739 -8.757 1.00 98.19 117 VAL A O 1
ATOM 953 N N . VAL A 1 118 ? 1.372 -4.786 -10.099 1.00 98.19 118 VAL A N 1
ATOM 954 C CA . VAL A 1 118 ? 1.103 -3.649 -10.983 1.00 98.19 118 VAL A CA 1
ATOM 955 C C . VAL A 1 118 ? -0.395 -3.371 -11.046 1.00 98.19 118 VAL A C 1
ATOM 957 O O . VAL A 1 118 ? -1.196 -4.281 -11.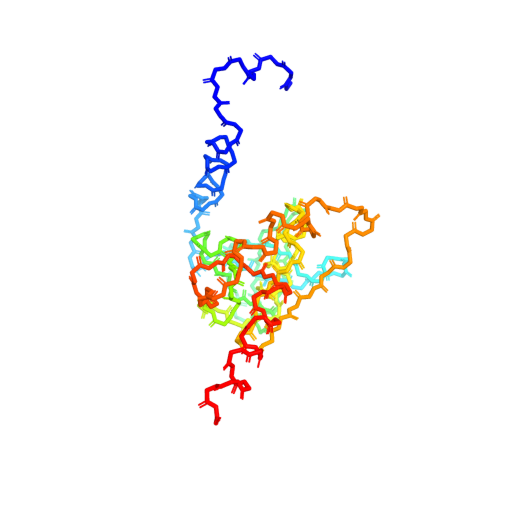250 1.00 98.19 118 VAL A O 1
ATOM 960 N N . ILE A 1 119 ? -0.776 -2.105 -10.879 1.00 98.31 119 ILE A N 1
ATOM 961 C CA . ILE A 1 119 ? -2.167 -1.652 -11.012 1.00 98.31 119 ILE A CA 1
ATOM 962 C C . ILE A 1 119 ? -2.302 -0.852 -12.307 1.00 98.31 119 ILE A C 1
ATOM 964 O O . ILE A 1 119 ? -1.513 0.055 -12.567 1.00 98.31 119 ILE A O 1
ATOM 968 N N . ASN A 1 120 ? -3.302 -1.178 -13.130 1.00 98.12 120 ASN A N 1
ATOM 969 C CA . ASN A 1 120 ? -3.527 -0.508 -14.411 1.00 98.12 120 ASN A CA 1
ATOM 970 C C . ASN A 1 120 ? -3.749 1.010 -14.212 1.00 98.12 120 ASN A C 1
ATOM 972 O O . ASN A 1 120 ? -4.730 1.380 -13.571 1.00 98.12 120 ASN A O 1
ATOM 976 N N . PRO A 1 121 ? -2.892 1.896 -14.764 1.00 96.56 121 PRO A N 1
ATOM 977 C CA . PRO A 1 121 ? -3.022 3.347 -14.599 1.00 96.56 121 PRO A CA 1
ATOM 978 C C . PRO A 1 121 ? -4.190 3.967 -15.372 1.00 96.56 121 PRO A C 1
ATOM 980 O O . PRO A 1 121 ? -4.487 5.140 -15.152 1.00 96.56 121 PRO A O 1
ATOM 983 N N . TYR A 1 122 ? -4.762 3.254 -16.351 1.00 96.38 122 TYR A N 1
ATOM 984 C CA . TYR A 1 122 ? -5.746 3.769 -17.317 1.00 96.38 122 TYR A CA 1
ATOM 985 C C . TYR A 1 122 ? -5.324 5.057 -18.057 1.00 96.38 122 TYR A C 1
ATOM 987 O O . TYR A 1 122 ? -6.141 5.729 -18.681 1.00 96.38 122 TYR A O 1
ATOM 995 N N . LYS A 1 123 ? -4.030 5.401 -18.027 1.00 94.56 123 LYS A N 1
ATOM 996 C CA . LYS A 1 123 ? -3.422 6.509 -18.769 1.00 94.56 123 LYS A CA 1
ATOM 997 C C . LYS A 1 123 ? -1.946 6.238 -19.035 1.00 94.56 123 LYS A C 1
ATOM 999 O O . LYS A 1 123 ? -1.313 5.436 -18.349 1.00 94.56 123 LYS A O 1
ATOM 1004 N N . ARG A 1 124 ? -1.380 6.933 -20.022 1.00 94.25 124 ARG A N 1
ATOM 1005 C CA . ARG A 1 124 ? 0.055 6.852 -20.321 1.00 94.25 124 ARG A CA 1
ATOM 1006 C C . ARG A 1 124 ? 0.861 7.546 -19.225 1.00 94.25 124 ARG A C 1
ATOM 1008 O O . ARG A 1 124 ? 0.539 8.665 -18.832 1.00 94.25 124 ARG A O 1
ATOM 1015 N N . LEU A 1 125 ? 1.914 6.880 -18.764 1.00 93.50 125 LEU A N 1
ATOM 1016 C CA . LEU A 1 125 ? 2.874 7.409 -17.800 1.00 93.50 125 LEU A CA 1
ATOM 1017 C C . LEU A 1 125 ? 4.254 7.524 -18.461 1.00 93.50 125 LEU A C 1
ATOM 1019 O O . LEU A 1 125 ? 4.642 6.604 -19.185 1.00 93.50 125 LEU A O 1
ATOM 1023 N N . PRO A 1 126 ? 5.024 8.595 -18.201 1.00 94.69 126 PRO A N 1
ATOM 1024 C CA . PRO A 1 126 ? 6.355 8.796 -18.777 1.00 94.69 126 PRO A CA 1
ATOM 1025 C C . PRO A 1 126 ? 7.439 7.959 -18.061 1.00 94.69 126 PRO A C 1
ATOM 1027 O O . PRO A 1 126 ? 8.522 8.455 -17.778 1.00 94.69 126 PRO A O 1
ATOM 1030 N N . ILE A 1 127 ? 7.143 6.696 -17.736 1.00 95.56 127 ILE A N 1
ATOM 1031 C CA . ILE A 1 127 ? 8.024 5.790 -16.968 1.00 95.56 127 ILE A CA 1
ATOM 1032 C C . ILE A 1 127 ? 8.653 4.680 -17.826 1.00 95.56 127 ILE A C 1
ATOM 1034 O O . ILE A 1 127 ? 9.466 3.904 -17.342 1.00 95.56 127 ILE A O 1
ATOM 1038 N N . TYR A 1 128 ? 8.308 4.619 -19.115 1.00 96.75 128 TYR A N 1
ATOM 1039 C CA . TYR A 1 128 ? 8.802 3.606 -20.059 1.00 96.75 128 TYR A CA 1
ATOM 1040 C C . TYR A 1 128 ? 9.704 4.191 -21.154 1.00 96.75 128 TYR A C 1
ATOM 1042 O O . TYR A 1 128 ? 9.792 3.638 -22.244 1.00 96.75 128 TYR A O 1
ATOM 1050 N N . THR A 1 129 ? 10.335 5.338 -20.907 1.00 96.88 129 THR A N 1
ATOM 1051 C CA . THR A 1 129 ? 11.281 5.937 -21.857 1.00 96.88 129 THR A CA 1
ATOM 1052 C C . THR A 1 129 ? 12.637 5.235 -21.794 1.00 96.88 129 THR A C 1
ATOM 1054 O O . THR A 1 129 ? 13.014 4.683 -20.759 1.00 96.88 129 THR A O 1
ATOM 1057 N N . ASP A 1 130 ? 13.431 5.342 -22.861 1.00 96.50 130 ASP A N 1
ATOM 1058 C CA . ASP A 1 130 ? 14.798 4.801 -22.895 1.00 96.50 130 ASP A CA 1
ATOM 1059 C C . ASP A 1 130 ? 15.688 5.361 -21.781 1.00 96.50 130 ASP A C 1
ATOM 1061 O O . ASP A 1 130 ? 16.547 4.662 -21.245 1.00 96.50 130 ASP A O 1
ATOM 1065 N N . SER A 1 131 ? 15.492 6.635 -21.423 1.00 95.75 131 SER A N 1
ATOM 1066 C CA . SER A 1 131 ? 16.199 7.255 -20.302 1.00 95.75 131 SER A CA 1
ATOM 1067 C C . SER A 1 131 ? 15.901 6.533 -18.993 1.00 95.75 131 SER A C 1
ATOM 1069 O O . SER A 1 131 ? 16.834 6.232 -18.256 1.00 95.75 131 SER A O 1
ATOM 1071 N N . VAL A 1 132 ? 14.633 6.198 -18.734 1.00 94.94 132 VAL A N 1
ATOM 1072 C CA . VAL A 1 132 ? 14.238 5.449 -17.540 1.00 94.94 132 VAL A CA 1
ATOM 1073 C C . VAL A 1 132 ? 14.760 4.021 -17.613 1.00 94.94 132 VAL A C 1
ATOM 1075 O O . VAL A 1 132 ? 15.359 3.569 -16.647 1.00 94.94 132 VAL A O 1
ATOM 1078 N N . ALA A 1 133 ? 14.639 3.332 -18.750 1.00 96.31 133 ALA A N 1
ATOM 1079 C CA . ALA A 1 133 ? 15.184 1.982 -18.909 1.00 96.31 133 ALA A CA 1
ATOM 1080 C C . ALA A 1 133 ? 16.679 1.920 -18.551 1.00 96.31 133 ALA A C 1
ATOM 1082 O O . ALA A 1 133 ? 17.088 1.071 -17.762 1.00 96.31 133 ALA A O 1
ATOM 1083 N N . ARG A 1 134 ? 17.477 2.878 -19.043 1.00 96.12 134 ARG A N 1
ATOM 1084 C CA . ARG A 1 134 ? 18.911 2.985 -18.725 1.00 96.12 134 ARG A CA 1
ATOM 1085 C C . ARG A 1 134 ? 19.204 3.223 -17.243 1.00 96.12 134 ARG A C 1
ATOM 1087 O O . ARG A 1 134 ? 20.233 2.755 -16.772 1.00 96.12 134 ARG A O 1
ATOM 1094 N N . LEU A 1 135 ? 18.324 3.902 -16.499 1.00 95.31 135 LEU A N 1
ATOM 1095 C CA . LEU A 1 135 ? 18.504 4.095 -15.053 1.00 95.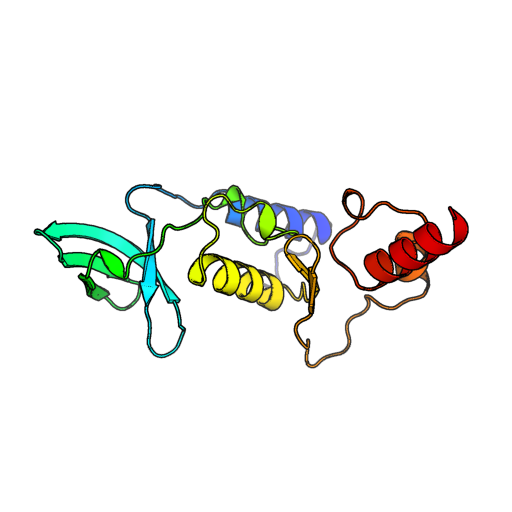31 135 LEU A CA 1
ATOM 1096 C C . LEU A 1 135 ? 18.428 2.779 -14.271 1.00 95.31 135 LEU A C 1
ATOM 1098 O O . LEU A 1 135 ? 19.087 2.658 -13.244 1.00 95.31 135 LEU A O 1
ATOM 1102 N N . TYR A 1 136 ? 17.637 1.813 -14.747 1.00 96.50 136 TYR A N 1
ATOM 1103 C CA . TYR A 1 136 ? 17.436 0.524 -14.080 1.00 96.50 136 TYR A CA 1
ATOM 1104 C C . TYR A 1 136 ? 18.467 -0.543 -14.469 1.00 96.50 136 TYR A C 1
ATOM 1106 O O . TYR A 1 136 ? 18.587 -1.541 -13.762 1.00 96.50 136 TYR A O 1
ATOM 1114 N N . MET A 1 137 ? 19.218 -0.350 -15.558 1.00 95.38 137 MET A N 1
ATOM 1115 C CA . MET A 1 137 ? 20.204 -1.329 -16.025 1.00 95.38 137 MET A CA 1
ATOM 1116 C C . MET A 1 137 ? 21.311 -1.549 -14.989 1.00 95.38 137 MET A C 1
ATOM 1118 O O . MET A 1 137 ? 21.959 -0.602 -14.537 1.00 95.38 137 MET A O 1
ATOM 1122 N N . GLY A 1 138 ? 21.551 -2.810 -14.631 1.00 93.75 138 GLY A N 1
ATOM 1123 C CA . GLY A 1 138 ? 22.599 -3.207 -13.691 1.00 93.75 138 GLY A CA 1
ATOM 1124 C C . GLY A 1 138 ? 22.358 -2.791 -12.237 1.00 93.75 138 GLY A C 1
ATOM 1125 O O . GLY A 1 138 ? 23.265 -2.935 -11.416 1.00 93.75 138 GLY A O 1
ATOM 1126 N N . LYS A 1 139 ?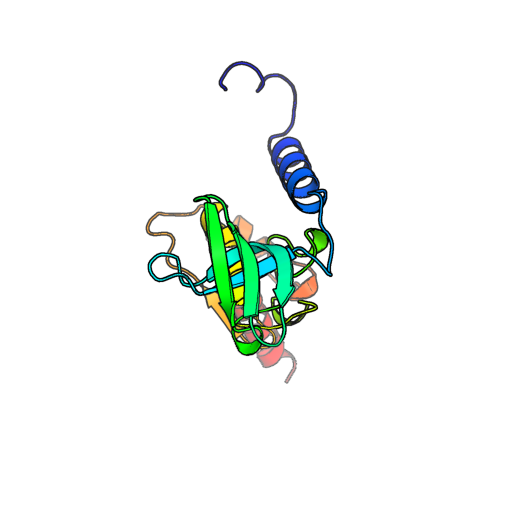 21.171 -2.272 -11.901 1.00 94.75 139 LYS A N 1
ATOM 1127 C CA . LYS A 1 139 ? 20.831 -1.835 -10.541 1.00 94.75 139 LYS A CA 1
ATOM 1128 C C . LYS A 1 139 ? 20.212 -2.957 -9.736 1.00 94.75 139 LYS A C 1
ATOM 1130 O O . LYS A 1 139 ? 19.410 -3.741 -10.241 1.00 94.75 139 LYS A O 1
ATOM 1135 N N . ARG A 1 140 ? 20.540 -3.021 -8.446 1.00 90.56 140 ARG A N 1
ATOM 1136 C CA . ARG A 1 140 ? 19.854 -3.948 -7.539 1.00 90.56 140 ARG A CA 1
ATOM 1137 C C . ARG A 1 140 ? 18.439 -3.453 -7.276 1.00 90.56 140 ARG A C 1
ATOM 1139 O O . ARG A 1 140 ? 18.178 -2.254 -7.238 1.00 90.56 140 ARG A O 1
ATOM 1146 N N . ARG A 1 141 ? 17.530 -4.388 -7.004 1.00 87.00 141 ARG A N 1
ATOM 1147 C CA . ARG A 1 141 ? 16.128 -4.082 -6.704 1.00 87.00 141 ARG A CA 1
ATOM 1148 C C . ARG A 1 141 ? 15.948 -3.108 -5.532 1.00 87.00 141 ARG A C 1
ATOM 1150 O O . ARG A 1 141 ? 15.006 -2.333 -5.546 1.00 87.00 141 ARG A O 1
ATOM 1157 N N . SER A 1 142 ? 16.838 -3.136 -4.540 1.00 87.69 142 SER A N 1
ATOM 1158 C CA . SER A 1 142 ? 16.811 -2.235 -3.379 1.00 87.69 142 SER A CA 1
ATOM 1159 C C . SER A 1 142 ? 17.365 -0.834 -3.655 1.00 87.69 142 SER A C 1
ATOM 1161 O O . SER A 1 142 ? 17.256 0.037 -2.802 1.00 87.69 142 SER A O 1
ATOM 1163 N N . GLU A 1 143 ? 18.027 -0.627 -4.795 1.00 90.25 143 GLU A N 1
ATOM 1164 C CA . GLU A 1 143 ? 18.665 0.648 -5.152 1.00 90.25 143 GLU A CA 1
ATOM 1165 C C . GLU A 1 143 ? 17.744 1.548 -5.978 1.00 90.25 143 GLU A C 1
ATOM 1167 O O . GLU A 1 143 ? 18.031 2.732 -6.139 1.00 90.25 143 GLU A O 1
ATOM 1172 N N . MET A 1 144 ? 16.662 0.988 -6.523 1.00 93.19 144 MET A N 1
ATOM 1173 C CA . MET A 1 144 ? 15.739 1.679 -7.412 1.00 93.19 144 MET A CA 1
ATOM 1174 C C . MET A 1 144 ? 14.292 1.465 -6.960 1.00 93.19 144 MET A C 1
ATOM 1176 O O . MET A 1 144 ? 13.973 0.386 -6.456 1.00 93.19 144 MET A O 1
ATOM 1180 N N . PRO A 1 145 ? 13.392 2.436 -7.201 1.00 94.56 145 PRO A N 1
ATOM 1181 C CA . PRO A 1 145 ? 11.974 2.273 -6.904 1.00 94.56 145 PRO A CA 1
ATOM 1182 C C . PRO A 1 145 ? 11.359 1.052 -7.613 1.00 94.56 145 PRO A C 1
ATOM 1184 O O . PRO A 1 145 ? 11.880 0.593 -8.635 1.00 94.56 145 PRO A O 1
ATOM 1187 N N . PRO A 1 146 ? 10.213 0.530 -7.142 1.00 97.31 146 PRO A N 1
ATOM 1188 C CA . PRO A 1 146 ? 9.543 -0.584 -7.794 1.00 97.31 146 PRO A CA 1
ATOM 1189 C C . PRO A 1 146 ? 9.219 -0.291 -9.257 1.00 97.31 146 PRO A C 1
ATOM 1191 O O . PRO A 1 146 ? 8.560 0.703 -9.569 1.00 97.31 146 PRO A O 1
ATOM 1194 N N . HIS A 1 147 ? 9.660 -1.170 -10.156 1.00 97.69 147 HIS A N 1
ATOM 1195 C CA . HIS A 1 147 ? 9.401 -1.034 -11.586 1.00 97.69 147 HIS A CA 1
ATOM 1196 C C . HIS A 1 147 ? 9.583 -2.360 -12.325 1.00 97.69 147 HIS A C 1
ATOM 1198 O O . HIS A 1 147 ? 10.440 -3.169 -11.972 1.00 97.69 147 HIS A O 1
ATOM 1204 N N . LEU A 1 148 ? 8.854 -2.543 -13.429 1.00 97.50 148 LEU A N 1
ATOM 1205 C CA . LEU A 1 148 ? 8.998 -3.714 -14.304 1.00 97.50 148 LEU A CA 1
ATOM 1206 C C . LEU A 1 148 ? 10.424 -3.873 -14.862 1.00 97.50 148 LEU A C 1
ATOM 1208 O O . LEU A 1 148 ? 10.914 -4.990 -15.021 1.00 97.50 148 LEU A O 1
ATOM 1212 N N . PHE A 1 149 ? 11.106 -2.758 -15.135 1.00 97.50 149 PHE A N 1
ATOM 1213 C CA . PHE A 1 149 ? 12.493 -2.776 -15.616 1.00 97.50 149 PHE A CA 1
ATOM 1214 C C . PHE A 1 149 ? 13.469 -3.353 -14.592 1.00 97.50 149 PHE A C 1
ATOM 1216 O O . PHE A 1 149 ? 14.374 -4.069 -14.999 1.00 97.50 149 PHE A O 1
ATOM 1223 N N . ALA A 1 150 ? 13.264 -3.121 -13.291 1.00 96.75 150 ALA A N 1
ATOM 1224 C CA . ALA A 1 150 ? 14.097 -3.732 -12.257 1.00 96.75 150 ALA A CA 1
ATOM 1225 C C . ALA A 1 150 ? 13.960 -5.263 -12.267 1.00 96.75 150 ALA A C 1
ATOM 1227 O O . ALA A 1 150 ? 14.961 -5.969 -12.242 1.00 96.75 150 ALA A O 1
ATOM 1228 N N . VAL A 1 151 ? 12.724 -5.768 -12.377 1.00 96.38 151 VAL A N 1
ATOM 1229 C CA . VAL A 1 151 ? 12.438 -7.213 -12.458 1.00 96.38 151 VAL A CA 1
ATOM 1230 C C . VAL A 1 151 ? 13.046 -7.826 -13.723 1.00 96.38 151 VAL A C 1
ATOM 1232 O O . VAL A 1 151 ? 13.629 -8.907 -13.682 1.00 96.38 151 VAL A O 1
ATOM 1235 N N . SER A 1 152 ? 12.940 -7.118 -14.850 1.00 96.75 152 SER A N 1
ATOM 1236 C CA . SER A 1 152 ? 13.478 -7.568 -16.140 1.00 96.75 152 SER A CA 1
ATOM 1237 C C . SER A 1 152 ? 15.011 -7.611 -16.137 1.00 96.75 152 SER A C 1
ATOM 1239 O O . SER A 1 152 ? 15.604 -8.592 -16.582 1.00 96.75 152 SER A O 1
ATOM 1241 N N . ASP A 1 153 ? 15.654 -6.568 -15.606 1.00 95.88 153 ASP A N 1
ATOM 1242 C CA . ASP A 1 153 ? 17.111 -6.479 -15.475 1.00 95.88 153 ASP A CA 1
ATOM 1243 C C . ASP A 1 153 ? 17.663 -7.528 -14.499 1.00 95.88 153 ASP A C 1
ATOM 1245 O O . ASP A 1 153 ? 18.667 -8.177 -14.788 1.00 95.88 153 ASP A O 1
ATOM 1249 N N . GLU A 1 154 ? 16.982 -7.757 -13.373 1.00 94.56 154 GLU A N 1
ATOM 1250 C CA . GLU A 1 154 ? 17.337 -8.809 -12.419 1.00 94.56 154 GLU A CA 1
ATOM 1251 C C . GLU A 1 154 ? 17.272 -10.200 -13.061 1.00 94.56 154 GLU A C 1
ATOM 1253 O O . GLU A 1 154 ? 18.224 -10.972 -12.942 1.00 94.56 154 GLU A O 1
ATOM 1258 N N . ALA A 1 155 ? 16.206 -10.505 -13.808 1.00 95.81 155 ALA A N 1
ATOM 1259 C CA . ALA A 1 155 ? 16.089 -11.768 -14.534 1.00 95.81 155 ALA A CA 1
ATOM 1260 C C . ALA A 1 155 ? 17.219 -11.953 -15.563 1.00 95.81 155 ALA A C 1
ATOM 1262 O O . ALA A 1 155 ? 17.817 -13.029 -15.639 1.00 95.81 155 ALA A O 1
ATOM 1263 N N . TYR A 1 156 ? 17.553 -10.900 -16.315 1.00 95.81 156 TYR A N 1
ATOM 1264 C CA . TYR A 1 156 ? 18.638 -10.929 -17.295 1.00 95.81 156 TYR A CA 1
ATOM 1265 C C . TYR A 1 156 ? 20.011 -11.136 -16.641 1.00 95.81 156 TYR A C 1
ATOM 1267 O O . TYR A 1 156 ? 20.781 -11.998 -17.066 1.00 95.81 156 TYR A O 1
ATOM 1275 N N . ARG A 1 157 ? 20.314 -10.409 -15.560 1.00 94.38 157 ARG A N 1
ATOM 1276 C CA . ARG A 1 157 ? 21.565 -10.596 -14.810 1.00 94.38 157 ARG A CA 1
ATOM 1277 C C . ARG A 1 157 ? 21.674 -11.998 -14.223 1.00 94.38 157 ARG A C 1
ATOM 1279 O O . ARG A 1 157 ? 22.736 -12.604 -14.326 1.00 94.38 157 ARG A O 1
ATOM 1286 N N . ASN A 1 158 ? 20.585 -12.533 -13.674 1.00 94.19 158 ASN A N 1
ATOM 1287 C CA . ASN A 1 158 ? 20.550 -13.892 -13.133 1.00 94.19 158 ASN A CA 1
ATOM 1288 C C . ASN A 1 158 ? 20.787 -14.961 -14.210 1.00 94.19 158 ASN A C 1
ATOM 1290 O O . ASN A 1 158 ? 21.314 -16.026 -13.902 1.00 94.19 158 ASN A O 1
ATOM 1294 N N . MET A 1 159 ? 20.408 -14.697 -15.464 1.00 96.50 159 MET A N 1
ATOM 1295 C CA . MET A 1 159 ? 20.709 -15.579 -16.593 1.00 96.50 159 MET A CA 1
ATOM 1296 C C . MET A 1 159 ? 22.203 -15.571 -16.949 1.00 96.50 159 MET A C 1
ATOM 1298 O O . MET A 1 159 ? 22.751 -16.631 -17.220 1.00 96.50 159 MET A O 1
ATOM 1302 N N . LEU A 1 160 ? 22.857 -14.403 -16.941 1.00 94.31 160 LEU A N 1
ATOM 1303 C CA . LEU A 1 160 ? 24.275 -14.255 -17.309 1.00 94.31 160 LEU A CA 1
ATOM 1304 C C . LEU A 1 160 ? 25.263 -14.675 -16.215 1.00 94.31 160 LEU A C 1
ATOM 1306 O O . LEU A 1 160 ? 26.421 -14.948 -16.509 1.00 94.31 160 LEU A O 1
ATOM 1310 N N . GLN A 1 161 ? 24.836 -14.658 -14.953 1.00 86.81 161 GLN A N 1
ATOM 1311 C CA . GLN A 1 161 ? 25.654 -15.071 -13.807 1.00 86.81 161 GLN A CA 1
ATOM 1312 C C . GLN A 1 161 ? 25.657 -16.593 -13.589 1.00 86.81 161 GLN A C 1
ATOM 1314 O O . GLN A 1 161 ? 26.219 -17.059 -12.597 1.00 86.81 161 GLN A O 1
ATOM 1319 N N . LYS A 1 162 ? 25.017 -17.350 -14.486 1.00 54.50 162 LYS A N 1
ATOM 1320 C CA . LYS A 1 162 ? 25.037 -18.813 -14.503 1.00 54.50 162 LYS A CA 1
ATOM 1321 C C . LYS A 1 162 ? 26.119 -19.356 -15.420 1.00 54.50 162 LYS A C 1
ATOM 1323 O O . LYS A 1 162 ? 26.303 -18.783 -16.515 1.00 54.50 162 LYS A O 1
#

pLDDT: mean 91.34, std 12.59, range [33.03, 98.31]